Protein AF-A0A508ZY51-F1 (afdb_monomer_lite)

Structure (mmCIF, N/CA/C/O backbone):
data_AF-A0A508ZY51-F1
#
_entry.id   AF-A0A508ZY51-F1
#
loop_
_atom_site.group_PDB
_atom_site.id
_atom_site.type_symbol
_atom_site.label_atom_id
_atom_site.label_alt_id
_atom_site.label_comp_id
_atom_site.label_asym_id
_atom_site.label_entity_id
_atom_site.label_seq_id
_atom_site.pdbx_PDB_ins_code
_atom_site.Cartn_x
_atom_site.Cartn_y
_atom_site.Cartn_z
_atom_site.occupancy
_atom_site.B_iso_or_equiv
_atom_site.auth_seq_id
_atom_site.auth_comp_id
_atom_site.auth_asym_id
_atom_site.auth_atom_id
_atom_site.pdbx_PDB_model_num
ATOM 1 N N . MET A 1 1 ? 0.644 4.562 29.876 1.00 46.94 1 MET A N 1
ATOM 2 C CA . MET A 1 1 ? -0.159 3.517 29.190 1.00 46.94 1 MET A CA 1
ATOM 3 C C . MET A 1 1 ? 0.078 3.494 27.674 1.00 46.94 1 MET A C 1
ATOM 5 O O . MET A 1 1 ? 0.014 2.411 27.116 1.00 46.94 1 MET A O 1
ATOM 9 N N . LEU A 1 2 ? 0.377 4.632 27.019 1.00 50.31 2 LEU A N 1
ATOM 10 C CA . LEU A 1 2 ? 0.625 4.729 25.563 1.00 50.31 2 LEU A CA 1
ATOM 11 C C . LEU A 1 2 ? 2.068 5.135 25.183 1.00 50.31 2 LEU A C 1
ATOM 13 O O . LEU A 1 2 ? 2.359 5.322 24.007 1.00 50.31 2 LEU A O 1
ATOM 17 N N . GLU A 1 3 ? 2.969 5.272 26.156 1.00 45.75 3 GLU A N 1
ATOM 18 C CA . GLU A 1 3 ? 4.380 5.587 25.912 1.00 45.75 3 GLU A CA 1
ATOM 19 C C . GLU A 1 3 ? 5.219 4.305 25.940 1.00 45.75 3 GLU A C 1
ATOM 21 O O . GLU A 1 3 ? 5.291 3.638 26.971 1.00 45.75 3 GLU A O 1
ATOM 26 N N . GLY A 1 4 ? 5.809 3.981 24.784 1.00 47.94 4 GLY A N 1
ATOM 27 C CA . GLY A 1 4 ? 7.097 3.306 24.552 1.00 47.94 4 GLY A CA 1
ATOM 28 C C . GLY A 1 4 ? 7.366 1.900 25.103 1.00 47.94 4 GLY A C 1
ATOM 29 O O . GLY A 1 4 ? 7.950 1.093 24.393 1.00 47.94 4 GLY A O 1
ATOM 30 N N . SER A 1 5 ? 6.980 1.591 26.340 1.00 50.34 5 SER A N 1
ATOM 31 C CA . SER A 1 5 ? 7.389 0.368 27.053 1.00 50.34 5 SER A CA 1
ATOM 32 C C . SER A 1 5 ? 6.245 -0.385 27.743 1.00 50.34 5 SER A C 1
ATOM 34 O O . SER A 1 5 ? 6.477 -1.396 28.402 1.00 50.34 5 SER A O 1
ATOM 36 N N . GLY A 1 6 ? 5.0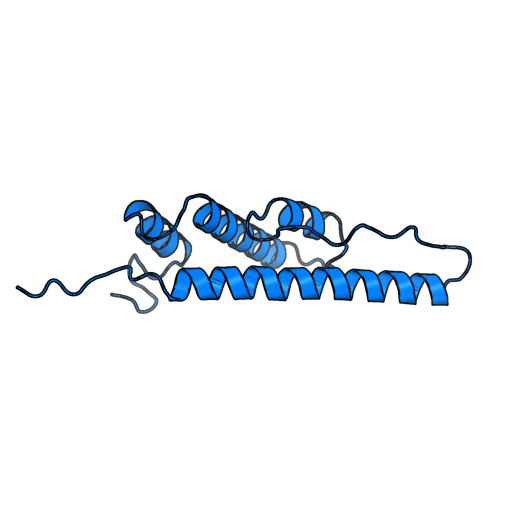00 0.082 27.604 1.00 54.72 6 GLY A N 1
ATOM 37 C CA . GLY A 1 6 ? 3.816 -0.658 28.054 1.00 54.72 6 GLY A CA 1
ATOM 38 C C . GLY A 1 6 ? 3.394 -1.759 27.066 1.00 54.72 6 GLY A C 1
ATOM 39 O O . GLY A 1 6 ? 3.793 -1.715 25.904 1.00 54.72 6 GLY A O 1
ATOM 40 N N . PRO A 1 7 ? 2.508 -2.695 27.461 1.00 51.34 7 PRO A N 1
ATOM 41 C CA . PRO A 1 7 ? 2.028 -3.786 26.596 1.00 51.34 7 PRO A CA 1
ATOM 42 C C . PRO A 1 7 ? 1.311 -3.309 25.317 1.00 51.34 7 PRO A C 1
ATOM 44 O O . PRO A 1 7 ? 1.074 -4.104 24.420 1.00 51.34 7 PRO A O 1
ATOM 47 N N . LEU A 1 8 ? 0.987 -2.013 25.217 1.00 51.84 8 LEU A N 1
ATOM 48 C CA . LEU A 1 8 ? 0.377 -1.351 24.057 1.00 51.84 8 LEU A CA 1
ATOM 49 C C . LEU A 1 8 ? 1.363 -0.465 23.265 1.00 51.84 8 LEU A C 1
ATOM 51 O O . LEU A 1 8 ? 0.929 0.361 22.464 1.00 51.84 8 LEU A O 1
ATOM 55 N N . GLY A 1 9 ? 2.672 -0.564 23.518 1.00 60.25 9 GLY A N 1
ATOM 56 C CA . GLY A 1 9 ? 3.688 0.202 22.785 1.00 60.25 9 GLY A CA 1
ATOM 57 C C . GLY A 1 9 ? 3.862 -0.273 21.340 1.00 60.25 9 GLY A C 1
ATOM 58 O O . GLY A 1 9 ? 4.074 0.540 20.440 1.00 60.25 9 GLY A O 1
ATOM 59 N N . ASP A 1 10 ? 3.696 -1.576 21.112 1.00 80.94 10 ASP A N 1
ATOM 60 C CA . ASP A 1 10 ? 3.800 -2.195 19.793 1.00 80.94 10 ASP A CA 1
ATOM 61 C C . ASP A 1 10 ? 2.600 -1.817 18.904 1.00 80.94 10 ASP A C 1
ATOM 63 O O . ASP A 1 10 ? 1.431 -1.881 19.305 1.00 80.94 10 ASP A O 1
ATOM 67 N N . LEU A 1 11 ? 2.896 -1.394 17.673 1.00 85.38 11 LEU A N 1
ATOM 68 C CA . LEU A 1 11 ? 1.894 -1.085 16.660 1.00 85.38 11 LEU A CA 1
ATOM 69 C C . LEU A 1 11 ? 1.029 -2.310 16.325 1.00 85.38 11 LEU A C 1
ATOM 71 O O . LEU A 1 11 ? -0.186 -2.145 16.225 1.00 85.38 11 LEU A O 1
ATOM 75 N N . SER A 1 12 ? 1.600 -3.520 16.254 1.00 87.06 12 SER A N 1
ATOM 76 C CA . SER A 1 12 ? 0.828 -4.740 15.953 1.00 87.06 12 SER A CA 1
ATOM 77 C C . SER A 1 12 ? -0.191 -5.030 17.057 1.00 87.06 12 SER A C 1
ATOM 79 O O . SER A 1 12 ? -1.353 -5.340 16.788 1.00 87.06 12 SER A O 1
ATOM 81 N N . VAL A 1 13 ? 0.197 -4.845 18.324 1.00 90.19 13 VAL A N 1
ATOM 82 C CA . VAL A 1 13 ? -0.718 -5.026 19.462 1.00 90.19 13 VAL A CA 1
ATOM 83 C C . VAL A 1 13 ? -1.855 -4.001 19.423 1.00 90.19 13 VAL A C 1
ATOM 85 O O . VAL A 1 13 ? -3.017 -4.358 19.627 1.00 90.19 13 VAL A O 1
ATOM 88 N N . ARG A 1 14 ? -1.554 -2.731 19.119 1.00 89.81 14 ARG A N 1
ATOM 89 C CA . ARG A 1 14 ? -2.585 -1.689 18.984 1.00 89.81 14 ARG A CA 1
ATOM 90 C C . ARG A 1 14 ? -3.539 -1.966 17.827 1.00 89.81 14 ARG A C 1
ATOM 92 O O . ARG A 1 14 ? -4.739 -1.785 18.014 1.00 89.81 14 ARG A O 1
ATOM 99 N N . LEU A 1 15 ? -3.034 -2.432 16.683 1.00 91.88 15 LEU A N 1
ATOM 100 C CA . LEU A 1 15 ? -3.848 -2.818 15.526 1.00 91.88 15 LEU A CA 1
ATOM 101 C C . LEU A 1 15 ? -4.808 -3.959 15.872 1.00 91.88 15 LEU A C 1
ATOM 103 O O . LEU A 1 15 ? -6.013 -3.830 15.658 1.00 91.88 15 LEU A O 1
ATOM 107 N N . LYS A 1 16 ? -4.300 -5.029 16.496 1.00 93.25 16 LYS A N 1
ATOM 108 C CA . LYS A 1 16 ? -5.116 -6.160 16.967 1.00 93.25 16 LYS A CA 1
ATOM 109 C C . LYS A 1 16 ? -6.202 -5.716 17.945 1.00 93.25 16 LYS A C 1
ATOM 111 O O . LYS A 1 16 ? -7.337 -6.176 17.848 1.00 93.25 16 LYS A O 1
ATOM 116 N N . LEU A 1 17 ? -5.883 -4.793 18.856 1.00 92.62 17 LEU A N 1
ATOM 117 C CA . LEU A 1 17 ? -6.851 -4.254 19.811 1.00 92.62 17 LEU A CA 1
ATOM 118 C C . LEU A 1 17 ? -7.970 -3.462 19.119 1.00 92.62 17 LEU A C 1
ATOM 120 O O . LEU A 1 17 ? -9.142 -3.741 19.358 1.00 92.62 17 LEU A O 1
ATOM 124 N N . ILE A 1 18 ? -7.639 -2.486 18.265 1.00 92.31 18 ILE A N 1
ATOM 125 C CA . ILE A 1 18 ? -8.665 -1.661 17.601 1.00 92.31 18 ILE A CA 1
ATOM 126 C C . ILE A 1 18 ? -9.499 -2.474 16.603 1.00 92.31 18 ILE A C 1
ATOM 128 O O . ILE A 1 18 ? -10.683 -2.186 16.426 1.00 92.31 18 ILE A O 1
ATOM 132 N N . TYR A 1 19 ? -8.923 -3.521 16.008 1.00 94.69 19 TYR A N 1
ATOM 133 C CA . TYR A 1 19 ? -9.665 -4.496 15.214 1.00 94.69 19 TYR A CA 1
ATOM 134 C C . TYR A 1 19 ? -10.619 -5.326 16.084 1.00 94.69 19 TYR A C 1
ATOM 136 O O . TYR A 1 19 ? -11.811 -5.387 15.793 1.00 94.69 19 TYR A O 1
ATOM 144 N N . GLY A 1 20 ? -10.141 -5.890 17.199 1.00 94.12 20 GLY A N 1
ATOM 145 C CA . GLY A 1 20 ? -10.966 -6.679 18.124 1.00 94.12 20 GLY A CA 1
ATOM 146 C C . GLY A 1 20 ? -12.107 -5.887 18.776 1.00 94.12 20 GLY A C 1
ATOM 147 O O . GLY A 1 20 ? -13.149 -6.454 19.093 1.00 94.12 20 GLY A O 1
ATOM 148 N N . LEU A 1 21 ? -11.942 -4.570 18.929 1.00 93.00 21 LEU A N 1
ATOM 149 C CA . LEU A 1 21 ? -12.989 -3.645 19.382 1.00 93.00 21 LEU A CA 1
ATOM 150 C C . LEU A 1 21 ? -13.973 -3.232 18.269 1.00 93.00 21 LEU A C 1
ATOM 152 O O . LEU A 1 21 ? -14.906 -2.477 18.534 1.00 93.00 21 LEU A O 1
ATOM 156 N N . GLY A 1 22 ? -13.770 -3.687 17.029 1.00 93.06 22 GLY A N 1
ATOM 157 C CA . GLY A 1 22 ? -14.619 -3.363 15.880 1.00 93.06 22 GLY A CA 1
ATOM 158 C C . GLY A 1 22 ? -14.452 -1.936 15.348 1.00 93.06 22 GLY A C 1
ATOM 159 O O . GLY A 1 22 ? -15.321 -1.445 14.631 1.00 93.06 22 GLY A O 1
ATOM 160 N N . VAL A 1 23 ? -13.362 -1.247 15.700 1.00 94.94 23 VAL A N 1
ATOM 161 C CA . VAL A 1 23 ? -13.105 0.140 15.276 1.00 94.94 23 VAL A CA 1
ATOM 162 C C . VAL A 1 23 ? -12.681 0.181 13.811 1.00 94.94 23 VAL A C 1
ATOM 164 O O . VAL A 1 23 ? -13.125 1.053 13.069 1.00 94.94 23 VAL A O 1
ATOM 167 N N . ILE A 1 24 ? -11.835 -0.757 13.384 1.00 95.75 24 ILE A N 1
ATOM 168 C CA . ILE A 1 24 ? -11.408 -0.908 11.988 1.00 95.75 24 ILE A CA 1
ATOM 169 C C . ILE A 1 24 ? -12.009 -2.172 11.375 1.00 95.75 24 ILE A C 1
ATOM 171 O O . ILE A 1 24 ? -12.319 -3.139 12.067 1.00 95.75 24 ILE A O 1
ATOM 175 N N . SER A 1 25 ? -12.196 -2.142 10.061 1.00 96.56 25 SER A N 1
ATOM 176 C CA . SER A 1 25 ? -12.666 -3.281 9.278 1.00 96.56 25 SER A CA 1
ATOM 177 C C . SER A 1 25 ? -11.564 -4.323 9.090 1.00 96.56 25 SER A C 1
ATOM 179 O O . SER A 1 25 ? -10.382 -4.039 9.278 1.00 96.56 25 SER A O 1
ATOM 181 N N . ARG A 1 26 ? -11.959 -5.520 8.648 1.00 96.88 26 ARG A N 1
ATOM 182 C CA . ARG A 1 26 ? -11.021 -6.585 8.282 1.00 96.88 26 ARG A CA 1
ATOM 183 C C . ARG A 1 26 ? -10.036 -6.149 7.191 1.00 96.88 26 ARG A C 1
ATOM 185 O O . ARG A 1 26 ? -8.847 -6.343 7.375 1.00 96.88 26 ARG A O 1
ATOM 192 N N . ALA A 1 27 ? -10.518 -5.506 6.126 1.00 97.38 27 ALA A N 1
ATOM 193 C CA . ALA A 1 27 ? -9.672 -5.034 5.028 1.00 97.38 27 ALA A CA 1
ATOM 194 C C . ALA A 1 27 ? -8.613 -4.021 5.502 1.00 97.38 27 ALA A C 1
ATOM 196 O O . ALA A 1 27 ? -7.446 -4.131 5.159 1.00 97.38 27 ALA A O 1
ATOM 197 N N . GLU A 1 28 ? -8.995 -3.066 6.357 1.00 97.31 28 GLU A N 1
ATOM 198 C CA . GLU A 1 28 ? -8.042 -2.094 6.921 1.00 97.31 28 GLU A CA 1
ATOM 199 C C . GLU A 1 28 ? -7.021 -2.750 7.862 1.00 97.31 28 GLU A C 1
ATOM 201 O O . GLU A 1 28 ? -5.887 -2.287 7.951 1.00 97.31 28 GLU A O 1
ATOM 206 N N . TYR A 1 29 ? -7.423 -3.802 8.580 1.00 96.94 29 TYR A N 1
ATOM 207 C CA . TYR A 1 29 ? -6.522 -4.575 9.430 1.00 96.94 29 TYR A CA 1
ATOM 208 C C . TYR A 1 29 ? -5.526 -5.399 8.600 1.00 96.94 29 TYR A C 1
ATOM 210 O O . TYR A 1 29 ? -4.330 -5.348 8.873 1.00 96.94 29 TYR A O 1
ATOM 218 N N . GLU A 1 30 ? -6.005 -6.107 7.574 1.00 97.56 30 GLU A N 1
ATOM 219 C CA . GLU A 1 30 ? -5.171 -6.900 6.662 1.00 97.56 30 GLU A CA 1
ATOM 220 C C . GLU A 1 30 ? -4.181 -6.010 5.896 1.00 97.56 30 GLU A C 1
ATOM 222 O O . GLU A 1 30 ? -2.995 -6.331 5.857 1.00 97.56 30 GLU A O 1
ATOM 227 N N . ASP A 1 31 ? -4.619 -4.846 5.401 1.00 98.06 31 ASP A N 1
ATOM 228 C CA . ASP A 1 31 ? -3.732 -3.871 4.752 1.00 98.06 31 ASP A CA 1
ATOM 229 C C . ASP A 1 31 ? -2.617 -3.393 5.694 1.00 98.06 31 ASP A C 1
ATOM 231 O O . ASP A 1 31 ? -1.456 -3.289 5.299 1.00 98.06 31 ASP A O 1
ATOM 235 N N . ALA A 1 32 ? -2.947 -3.104 6.957 1.00 96.44 32 ALA A N 1
ATOM 236 C CA . ALA A 1 32 ? -1.966 -2.646 7.935 1.00 96.44 32 ALA A CA 1
ATOM 237 C C . ALA A 1 32 ? -0.942 -3.736 8.292 1.00 96.44 32 ALA A C 1
ATOM 239 O O . ALA A 1 32 ? 0.249 -3.437 8.383 1.00 96.44 32 ALA A O 1
ATOM 240 N N . GLU A 1 33 ? -1.380 -4.985 8.472 1.00 96.19 33 GLU A N 1
ATOM 241 C CA . GLU A 1 33 ? -0.476 -6.111 8.740 1.00 96.19 33 GLU A CA 1
ATOM 242 C C . GLU A 1 33 ? 0.430 -6.394 7.534 1.00 96.19 33 GLU A C 1
ATOM 244 O O . GLU A 1 33 ? 1.631 -6.578 7.726 1.00 96.19 33 GLU A O 1
ATOM 249 N N . LEU A 1 34 ? -0.094 -6.340 6.303 1.00 97.06 34 LEU A N 1
ATOM 250 C CA . LEU A 1 34 ? 0.712 -6.521 5.093 1.00 97.06 34 LEU A CA 1
ATOM 251 C C . LEU A 1 34 ? 1.784 -5.430 4.956 1.00 97.06 34 LEU A C 1
ATOM 253 O O . LEU A 1 34 ? 2.947 -5.734 4.707 1.00 97.06 34 LEU A O 1
ATOM 257 N N . LEU A 1 35 ? 1.430 -4.161 5.191 1.00 96.56 35 LEU A N 1
ATOM 258 C CA . LEU A 1 35 ? 2.390 -3.049 5.175 1.00 96.56 35 LEU A CA 1
ATOM 259 C C . LEU A 1 35 ? 3.453 -3.177 6.273 1.00 96.56 35 LEU A C 1
ATOM 261 O O . LEU A 1 35 ? 4.610 -2.810 6.059 1.00 96.56 35 LEU A O 1
ATOM 265 N N . MET A 1 36 ? 3.078 -3.680 7.452 1.00 94.62 36 MET A N 1
ATOM 266 C CA . MET A 1 36 ? 4.028 -3.944 8.532 1.00 94.62 36 MET A CA 1
ATOM 267 C C . MET A 1 36 ? 4.979 -5.087 8.186 1.00 94.62 36 MET A C 1
ATOM 269 O O . MET A 1 36 ? 6.179 -4.934 8.402 1.00 94.62 36 MET A O 1
ATOM 273 N N . ALA A 1 37 ? 4.466 -6.186 7.628 1.00 94.12 37 ALA A N 1
ATOM 274 C CA . ALA A 1 37 ? 5.271 -7.318 7.183 1.00 94.12 37 ALA A CA 1
ATOM 275 C C . ALA A 1 37 ? 6.245 -6.906 6.071 1.00 94.12 37 ALA A C 1
ATOM 277 O O . ALA A 1 37 ? 7.440 -7.157 6.187 1.00 94.12 37 ALA A O 1
ATOM 278 N N . LEU A 1 38 ? 5.761 -6.177 5.058 1.00 94.19 38 LEU A N 1
ATOM 279 C CA . LEU A 1 38 ? 6.594 -5.656 3.974 1.00 94.19 38 LEU A CA 1
ATOM 280 C C . LEU A 1 38 ? 7.698 -4.733 4.505 1.00 94.19 38 LEU A C 1
ATOM 282 O O . LEU A 1 38 ? 8.857 -4.870 4.132 1.00 94.19 38 LEU A O 1
ATOM 286 N N . ARG A 1 39 ? 7.365 -3.805 5.413 1.00 92.38 39 ARG A N 1
ATOM 287 C CA . ARG A 1 39 ? 8.367 -2.935 6.046 1.00 92.38 39 ARG A CA 1
ATOM 288 C C . ARG A 1 39 ? 9.417 -3.743 6.808 1.00 92.38 39 ARG A C 1
ATOM 290 O O . ARG A 1 39 ? 10.583 -3.361 6.791 1.00 92.38 39 ARG A O 1
ATOM 297 N N . GLU A 1 40 ? 9.004 -4.777 7.532 1.00 91.88 40 GLU A N 1
ATOM 298 C CA . GLU A 1 40 ? 9.922 -5.601 8.312 1.00 91.88 40 GLU A CA 1
ATOM 299 C C . GLU A 1 40 ? 10.882 -6.368 7.403 1.00 91.88 40 GLU 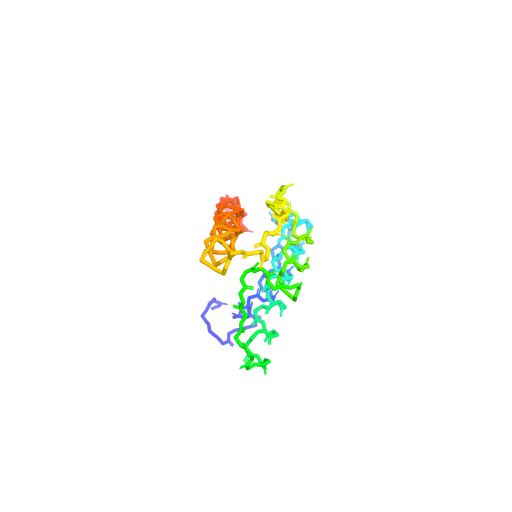A C 1
ATOM 301 O O . GLU A 1 40 ? 12.088 -6.299 7.627 1.00 91.88 40 GLU A O 1
ATOM 306 N N . GLU A 1 41 ? 10.372 -6.996 6.344 1.00 91.19 41 GLU A N 1
ATOM 307 C CA . GLU A 1 41 ? 11.184 -7.711 5.354 1.00 91.19 41 GLU A CA 1
ATOM 308 C C . GLU A 1 41 ? 12.210 -6.774 4.697 1.00 91.19 41 GLU A C 1
ATOM 310 O O . GLU A 1 41 ? 13.411 -7.040 4.723 1.00 91.19 41 GLU A O 1
ATOM 315 N N . 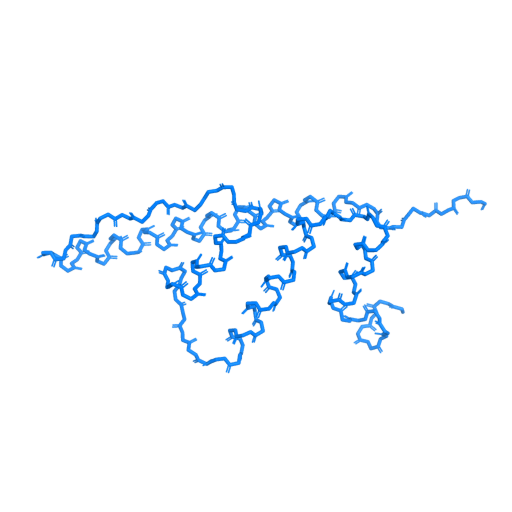LEU A 1 42 ? 11.767 -5.601 4.223 1.00 90.50 42 LEU A N 1
ATOM 316 C CA . LEU A 1 42 ? 12.645 -4.614 3.581 1.00 90.50 42 LEU A CA 1
ATOM 317 C C . LEU A 1 42 ? 13.739 -4.071 4.512 1.00 90.50 42 LEU A C 1
ATOM 319 O O . LEU A 1 42 ? 14.819 -3.713 4.047 1.00 90.50 42 LEU A O 1
ATOM 323 N N . ASN A 1 43 ? 13.495 -4.013 5.825 1.00 88.81 43 ASN A N 1
ATOM 324 C CA . ASN A 1 43 ? 14.523 -3.604 6.787 1.00 88.81 43 ASN A CA 1
ATOM 325 C C . ASN A 1 43 ? 15.594 -4.687 7.015 1.00 88.81 43 ASN A C 1
ATOM 327 O O . ASN A 1 43 ? 16.676 -4.354 7.501 1.00 88.81 43 ASN A O 1
ATOM 331 N N . HIS A 1 44 ? 15.302 -5.955 6.706 1.00 88.00 44 HIS A N 1
ATOM 332 C CA . HIS A 1 44 ? 16.192 -7.096 6.955 1.00 88.00 44 HIS A CA 1
ATOM 333 C C . HIS A 1 44 ? 16.904 -7.613 5.702 1.00 88.00 44 HIS A C 1
ATOM 335 O O . HIS A 1 44 ? 17.980 -8.197 5.824 1.00 88.00 44 HIS A O 1
ATOM 341 N N . ASP A 1 45 ? 16.337 -7.390 4.520 1.00 85.75 45 ASP A N 1
ATOM 342 C CA . ASP A 1 45 ? 16.817 -7.984 3.270 1.00 85.75 45 ASP A CA 1
ATOM 343 C C . ASP A 1 45 ? 18.024 -7.247 2.643 1.00 85.75 45 ASP A C 1
ATOM 345 O O . ASP A 1 45 ? 18.780 -7.809 1.857 1.00 85.75 45 ASP A O 1
ATOM 349 N N . GLY A 1 46 ? 18.291 -5.994 3.029 1.00 84.38 46 GLY A N 1
ATOM 350 C CA . GLY A 1 46 ? 19.505 -5.254 2.638 1.00 84.38 46 GLY A CA 1
ATOM 351 C C . GLY A 1 46 ? 19.624 -4.892 1.147 1.00 84.38 46 GLY A C 1
ATOM 352 O O . GLY A 1 46 ? 20.539 -4.152 0.782 1.00 84.38 46 GLY A O 1
ATOM 353 N N . ASN A 1 47 ? 18.708 -5.372 0.304 1.00 91.56 47 ASN A N 1
ATOM 354 C CA . ASN A 1 47 ? 18.604 -5.039 -1.112 1.00 91.56 47 ASN A CA 1
ATOM 355 C C . ASN A 1 47 ? 17.943 -3.666 -1.318 1.00 91.56 47 ASN A C 1
ATOM 357 O O . ASN A 1 47 ? 17.088 -3.235 -0.540 1.00 91.56 47 ASN A O 1
ATOM 361 N N . GLU A 1 48 ? 18.324 -2.975 -2.393 1.00 90.69 48 GLU A N 1
ATOM 362 C CA . GLU A 1 48 ? 17.633 -1.764 -2.839 1.00 90.69 48 GLU A CA 1
ATOM 363 C C . GLU A 1 48 ? 16.540 -2.133 -3.842 1.00 90.69 48 GLU A C 1
ATOM 365 O O . GLU A 1 48 ? 16.826 -2.718 -4.883 1.00 90.69 48 GLU A O 1
ATOM 370 N N . TYR A 1 49 ? 15.304 -1.739 -3.537 1.00 92.69 49 TYR A N 1
ATOM 371 C CA . TYR A 1 49 ? 14.134 -2.016 -4.365 1.00 92.69 49 TYR A CA 1
ATOM 372 C C . TYR A 1 49 ? 13.558 -0.753 -5.010 1.00 92.69 49 TYR A C 1
ATOM 374 O O . TYR A 1 49 ? 13.493 0.324 -4.405 1.00 92.69 49 TYR A O 1
ATOM 382 N N . SER A 1 50 ? 13.059 -0.904 -6.231 1.00 93.38 50 SER A N 1
ATOM 383 C CA . SER A 1 50 ? 12.183 0.040 -6.915 1.00 93.38 50 SER A CA 1
ATOM 384 C C . SER A 1 50 ? 10.712 -0.305 -6.674 1.00 93.38 50 SER A C 1
ATOM 386 O O . SER A 1 50 ? 10.331 -1.454 -6.487 1.00 93.38 50 SER A O 1
ATOM 388 N N . PHE A 1 51 ? 9.833 0.694 -6.794 1.00 93.19 51 PHE A N 1
ATOM 389 C CA . PHE A 1 51 ? 8.374 0.498 -6.759 1.00 93.19 51 PHE A CA 1
ATOM 390 C C . PHE A 1 51 ? 7.846 -0.411 -7.879 1.00 93.19 51 PHE A C 1
ATOM 392 O O . PHE A 1 51 ? 6.670 -0.758 -7.866 1.00 93.19 51 PHE A O 1
ATOM 399 N N . THR A 1 52 ? 8.672 -0.713 -8.879 1.00 94.69 52 THR A N 1
ATOM 400 C CA . THR A 1 52 ? 8.313 -1.524 -10.046 1.00 94.69 52 THR A CA 1
ATOM 401 C C . THR A 1 52 ? 8.842 -2.947 -9.983 1.00 94.69 52 THR A C 1
ATOM 403 O O . THR A 1 52 ? 8.597 -3.693 -10.924 1.00 94.69 52 THR A O 1
ATOM 406 N N . ASP A 1 53 ? 9.590 -3.292 -8.936 1.00 94.44 53 ASP A N 1
ATOM 407 C CA . ASP A 1 53 ? 10.123 -4.639 -8.766 1.00 94.44 53 ASP A CA 1
ATOM 408 C C . ASP A 1 53 ? 8.991 -5.575 -8.340 1.00 94.44 53 ASP A C 1
ATOM 410 O O . ASP A 1 53 ? 8.070 -5.159 -7.628 1.00 94.44 53 ASP A O 1
ATOM 414 N N . ASP A 1 54 ? 9.030 -6.825 -8.792 1.00 91.81 54 ASP A N 1
ATOM 415 C CA . ASP A 1 54 ? 7.939 -7.781 -8.583 1.00 91.81 54 ASP A CA 1
ATOM 416 C C . ASP A 1 54 ? 7.729 -8.072 -7.088 1.00 91.81 54 ASP A C 1
ATOM 418 O O . ASP A 1 54 ? 6.590 -8.202 -6.630 1.00 91.81 54 ASP A O 1
ATOM 422 N N . GLU A 1 55 ? 8.816 -8.063 -6.310 1.00 92.88 55 GLU A N 1
ATOM 423 C CA . GLU A 1 55 ? 8.832 -8.190 -4.851 1.00 92.88 55 GLU A CA 1
ATOM 424 C C . GLU A 1 55 ? 8.066 -7.058 -4.149 1.00 92.88 55 GLU A C 1
ATOM 426 O O . GLU A 1 55 ? 7.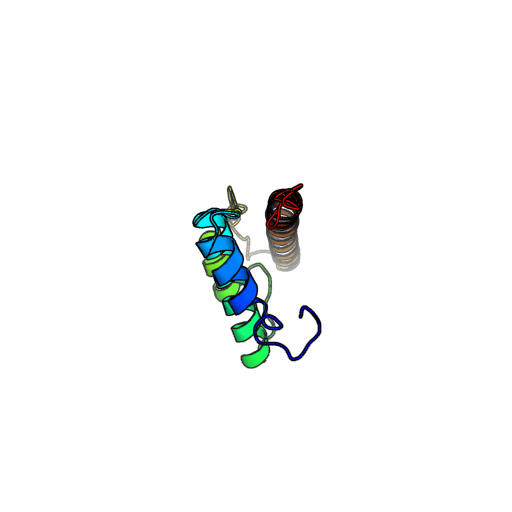580 -7.235 -3.033 1.00 92.88 55 GLU A O 1
ATOM 431 N N . ILE A 1 56 ? 7.927 -5.900 -4.803 1.00 95.00 56 ILE A N 1
ATOM 432 C CA . ILE A 1 56 ? 7.199 -4.736 -4.290 1.00 95.00 56 ILE A CA 1
ATOM 433 C C . ILE A 1 56 ? 5.789 -4.651 -4.887 1.00 95.00 56 ILE A C 1
ATOM 435 O O . ILE A 1 56 ? 4.817 -4.420 -4.163 1.00 95.00 56 ILE A O 1
ATOM 439 N N . ILE A 1 57 ? 5.652 -4.851 -6.201 1.00 94.88 57 ILE A N 1
ATOM 440 C CA . ILE A 1 57 ? 4.365 -4.765 -6.901 1.00 94.88 57 ILE A CA 1
ATOM 441 C C . ILE A 1 57 ? 3.406 -5.867 -6.460 1.00 94.88 57 ILE A C 1
ATOM 443 O O . ILE A 1 57 ? 2.218 -5.579 -6.293 1.00 94.88 57 ILE A O 1
ATOM 447 N N . GLY A 1 58 ? 3.895 -7.093 -6.251 1.00 94.56 58 GLY A N 1
ATOM 448 C CA . GLY A 1 58 ? 3.075 -8.215 -5.792 1.00 94.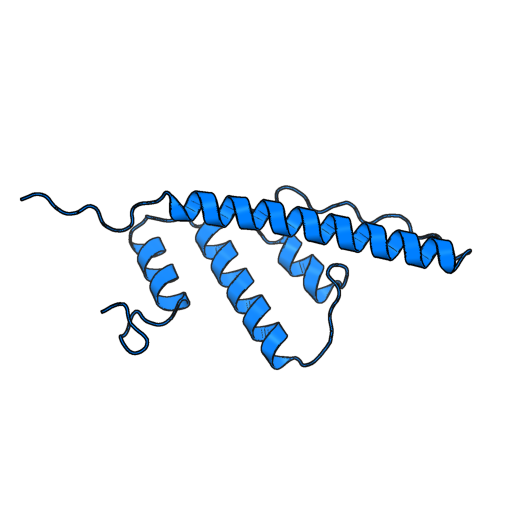56 58 GLY A CA 1
ATOM 449 C C . GLY A 1 58 ? 2.296 -7.865 -4.518 1.00 94.56 58 GLY A C 1
ATOM 450 O O . GLY A 1 58 ? 1.066 -7.800 -4.572 1.00 94.56 58 GLY A O 1
ATOM 451 N N . PRO A 1 59 ? 2.982 -7.522 -3.410 1.00 95.62 59 PRO A N 1
ATOM 452 C CA . PRO A 1 59 ? 2.333 -7.091 -2.173 1.00 95.62 59 PRO A CA 1
ATOM 453 C C . PRO A 1 59 ? 1.425 -5.864 -2.335 1.00 95.62 59 PRO A C 1
ATOM 455 O O . PRO A 1 59 ? 0.368 -5.795 -1.713 1.00 95.62 59 PRO A O 1
ATOM 458 N N . PHE A 1 60 ? 1.775 -4.888 -3.180 1.00 96.69 60 PHE A N 1
ATOM 459 C CA . PHE A 1 60 ? 0.884 -3.745 -3.422 1.00 96.69 60 PHE A CA 1
ATOM 460 C C . PHE A 1 60 ? -0.427 -4.135 -4.105 1.00 96.69 60 PHE A C 1
ATOM 462 O O . PHE A 1 60 ? -1.451 -3.506 -3.841 1.00 96.69 60 PHE A O 1
ATOM 469 N N . GLY A 1 61 ? -0.409 -5.157 -4.961 1.00 95.75 61 GLY A N 1
ATOM 470 C CA . GLY A 1 61 ? -1.605 -5.685 -5.614 1.00 95.75 61 GLY A CA 1
ATOM 471 C C . GLY A 1 61 ? -2.556 -6.414 -4.661 1.00 95.75 61 GLY A C 1
ATOM 472 O O . GLY A 1 61 ? -3.732 -6.562 -4.982 1.00 95.75 61 GLY A O 1
ATOM 473 N N . GLU A 1 62 ? -2.070 -6.840 -3.493 1.00 96.94 62 GLU A N 1
ATOM 474 C CA . GLU A 1 62 ? -2.869 -7.511 -2.460 1.00 96.94 62 GLU A CA 1
ATOM 475 C C . GLU A 1 62 ? -3.553 -6.531 -1.491 1.00 96.94 62 GLU A C 1
ATOM 477 O O . GLU A 1 62 ? -4.451 -6.924 -0.746 1.00 96.94 62 GLU A O 1
ATOM 482 N N . LEU A 1 63 ? -3.166 -5.250 -1.504 1.00 98.12 63 LEU A N 1
ATOM 483 C CA . LEU A 1 63 ? -3.757 -4.226 -0.644 1.00 98.12 63 LEU A CA 1
ATOM 484 C C . LEU A 1 63 ? -5.171 -3.858 -1.098 1.00 98.12 63 LEU A C 1
ATOM 486 O O . LEU A 1 63 ? -5.388 -3.368 -2.205 1.00 98.12 63 LEU A O 1
ATOM 490 N N . HIS A 1 64 ? -6.132 -3.955 -0.187 1.00 98.00 64 HIS A N 1
ATOM 491 C CA . HIS A 1 64 ? -7.527 -3.607 -0.438 1.00 98.00 64 HIS A CA 1
ATOM 492 C C . HIS A 1 64 ? -7.726 -2.107 -0.678 1.00 98.00 64 HIS A C 1
ATOM 494 O O . HIS A 1 64 ? -8.646 -1.702 -1.391 1.00 98.00 64 HIS A O 1
ATOM 500 N N . CYS A 1 65 ? -6.901 -1.259 -0.058 1.00 97.12 65 CYS A N 1
ATOM 501 C CA . CYS A 1 65 ? -6.931 0.187 -0.270 1.00 97.12 65 CYS A CA 1
ATOM 502 C C . CYS A 1 65 ?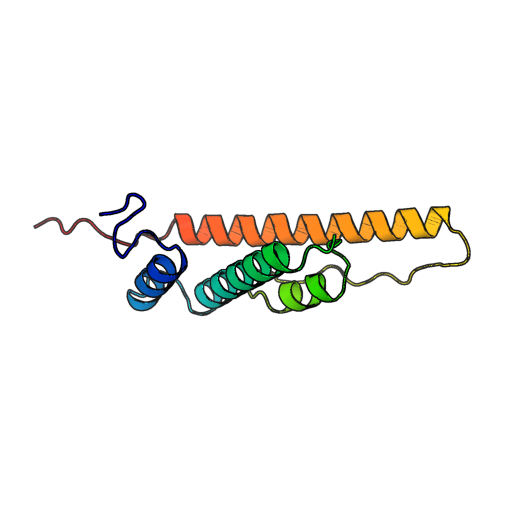 -6.428 0.615 -1.655 1.00 97.12 65 CYS A C 1
ATOM 504 O O . CYS A 1 65 ? -6.708 1.742 -2.067 1.00 97.12 65 CYS A O 1
ATOM 506 N N . VAL A 1 66 ? -5.732 -0.259 -2.385 1.00 97.38 66 VAL A N 1
ATOM 507 C CA . VAL A 1 66 ? -5.276 0.007 -3.749 1.00 97.38 66 VAL A CA 1
ATOM 508 C C . VAL A 1 66 ? -6.365 -0.440 -4.720 1.00 97.38 66 VAL A C 1
ATOM 510 O O . VAL A 1 66 ? -6.463 -1.603 -5.090 1.00 97.38 66 VAL A O 1
ATOM 513 N N . ALA A 1 67 ? -7.200 0.504 -5.161 1.00 90.81 67 ALA A N 1
ATOM 514 C CA . ALA A 1 67 ? -8.316 0.194 -6.060 1.00 90.81 67 ALA A CA 1
ATOM 515 C C . ALA A 1 67 ? -7.858 -0.392 -7.409 1.00 90.81 67 ALA A C 1
ATOM 517 O O . ALA A 1 67 ? -8.506 -1.284 -7.955 1.00 90.81 67 ALA A O 1
ATOM 518 N N . ALA A 1 68 ? -6.761 0.136 -7.960 1.00 93.44 68 ALA A N 1
ATOM 519 C CA . ALA A 1 68 ? -6.119 -0.383 -9.161 1.00 93.44 68 ALA A CA 1
ATOM 520 C C . ALA A 1 68 ? -4.665 0.096 -9.240 1.00 93.44 68 ALA A C 1
ATOM 522 O O . ALA A 1 68 ? -4.393 1.299 -9.160 1.00 93.44 68 ALA A O 1
ATOM 523 N N . LEU A 1 69 ? -3.737 -0.834 -9.458 1.00 95.44 69 LEU A N 1
ATOM 524 C CA . LEU A 1 69 ? -2.371 -0.486 -9.835 1.00 95.44 69 LEU A CA 1
ATOM 525 C C . LEU A 1 69 ? -2.320 0.003 -11.292 1.00 95.44 69 LEU A C 1
ATOM 527 O O . LEU A 1 69 ? -3.112 -0.450 -12.125 1.00 95.44 69 LEU A O 1
ATOM 531 N N . PRO A 1 70 ? -1.390 0.916 -11.631 1.00 95.50 70 PRO A N 1
ATOM 532 C CA . PRO A 1 70 ? -1.173 1.307 -13.015 1.00 95.50 70 PRO A CA 1
ATOM 533 C C . PRO A 1 70 ? -0.817 0.077 -13.865 1.00 95.50 70 PRO A C 1
ATOM 535 O O . PRO A 1 70 ? 0.028 -0.721 -13.445 1.00 95.50 70 PRO A O 1
ATOM 538 N N . PRO A 1 71 ? -1.407 -0.076 -15.063 1.00 94.31 71 PRO A N 1
ATOM 539 C CA . PRO A 1 71 ? -1.071 -1.189 -15.937 1.00 94.31 71 PRO A CA 1
ATOM 540 C C . PRO A 1 71 ? 0.402 -1.106 -16.338 1.00 94.31 71 PRO A C 1
ATOM 542 O O . PRO A 1 71 ? 0.904 -0.026 -16.667 1.00 94.31 71 PRO A O 1
ATOM 545 N N . THR A 1 72 ? 1.090 -2.245 -16.322 1.00 93.31 72 THR A N 1
ATOM 546 C CA . THR A 1 72 ? 2.475 -2.335 -16.788 1.00 93.31 72 THR A CA 1
ATOM 547 C C . THR A 1 72 ? 2.527 -1.978 -18.276 1.00 93.31 72 THR A C 1
ATOM 549 O O . THR A 1 72 ? 1.801 -2.584 -19.072 1.00 93.31 72 THR A O 1
ATOM 552 N N . PRO A 1 73 ? 3.325 -0.976 -18.683 1.00 92.62 73 PRO A N 1
ATOM 553 C CA . PRO A 1 73 ? 3.428 -0.601 -20.085 1.00 92.62 73 PRO A CA 1
ATOM 554 C C . PRO A 1 73 ? 4.164 -1.682 -20.882 1.00 92.62 73 PRO A C 1
ATOM 556 O O . PRO A 1 73 ? 4.963 -2.446 -20.342 1.00 92.62 73 PRO A O 1
ATOM 559 N N . GLN A 1 74 ? 3.939 -1.703 -22.194 1.00 93.81 74 GLN A N 1
ATOM 560 C CA . GLN A 1 74 ? 4.849 -2.392 -23.103 1.00 93.81 74 GLN A CA 1
ATOM 561 C C . GLN A 1 74 ? 6.127 -1.564 -23.201 1.00 93.81 74 GLN A C 1
ATOM 563 O O . GLN A 1 74 ? 6.090 -0.416 -23.650 1.00 93.81 74 GLN A O 1
ATOM 568 N N . PHE A 1 75 ? 7.229 -2.129 -22.724 1.00 93.50 75 PHE A N 1
ATOM 569 C CA . PHE A 1 75 ? 8.531 -1.488 -22.805 1.00 93.50 75 PHE A CA 1
ATOM 570 C C . PHE A 1 75 ? 9.110 -1.653 -24.208 1.00 93.50 75 PHE A C 1
ATOM 572 O O . PHE A 1 75 ? 9.044 -2.739 -24.783 1.00 93.50 75 PHE A O 1
ATOM 579 N N . ASP A 1 76 ? 9.665 -0.567 -24.735 1.00 91.88 76 ASP A N 1
ATOM 580 C CA . ASP A 1 76 ? 10.432 -0.572 -25.977 1.00 91.88 76 ASP A CA 1
ATOM 581 C C . ASP A 1 76 ? 11.917 -0.651 -25.615 1.00 91.88 76 ASP A C 1
ATOM 583 O O . ASP A 1 76 ? 12.444 0.250 -24.962 1.00 91.88 76 ASP A O 1
ATOM 587 N N . ASP A 1 77 ? 12.573 -1.751 -25.981 1.00 92.69 77 ASP A N 1
ATOM 588 C CA . ASP A 1 77 ? 13.990 -1.998 -25.709 1.00 92.69 77 ASP A CA 1
ATOM 589 C C . ASP A 1 77 ? 14.911 -1.577 -26.864 1.00 92.69 77 ASP A C 1
ATOM 591 O O . ASP A 1 77 ? 16.133 -1.688 -26.745 1.00 92.69 77 ASP A O 1
ATOM 595 N N . SER A 1 78 ? 14.350 -1.051 -27.960 1.00 93.94 78 SER A N 1
ATOM 596 C CA . SER A 1 78 ? 15.124 -0.602 -29.119 1.00 93.94 78 SER A CA 1
ATOM 597 C C . SER A 1 78 ? 15.891 0.701 -28.866 1.00 93.94 78 SER A C 1
ATOM 599 O O . SER A 1 78 ? 16.924 0.936 -29.497 1.00 93.94 78 SER A O 1
ATOM 601 N N . ASP A 1 79 ? 15.426 1.519 -27.917 1.00 95.88 79 ASP A N 1
ATOM 602 C CA . ASP A 1 79 ? 16.041 2.781 -27.506 1.00 95.88 79 ASP A CA 1
ATOM 603 C C . ASP A 1 79 ? 16.204 2.827 -25.977 1.00 95.88 79 ASP A C 1
ATOM 605 O O . ASP A 1 79 ? 15.237 2.815 -25.212 1.00 95.88 79 ASP A O 1
ATOM 609 N N . ALA A 1 80 ? 17.457 2.899 -25.523 1.00 96.38 80 ALA A N 1
ATOM 610 C CA . ALA A 1 80 ? 17.801 2.891 -24.106 1.00 96.38 80 ALA A CA 1
ATOM 611 C C . ALA A 1 80 ? 17.333 4.150 -23.352 1.00 96.38 80 ALA A C 1
ATOM 613 O O . ALA A 1 80 ? 16.979 4.052 -22.173 1.00 96.38 80 ALA A O 1
ATOM 614 N N . GLU A 1 81 ? 17.316 5.321 -23.999 1.00 96.56 81 GLU A N 1
ATOM 615 C CA . GLU A 1 81 ? 16.830 6.561 -23.383 1.00 96.56 81 GLU A CA 1
ATOM 616 C C . GLU A 1 81 ? 15.310 6.507 -23.228 1.00 96.56 81 GLU A C 1
ATOM 618 O O . GLU A 1 81 ? 14.780 6.797 -22.148 1.00 96.56 81 GLU A O 1
ATOM 623 N N . LEU A 1 82 ? 14.610 6.047 -24.269 1.00 95.56 82 LEU A N 1
ATOM 624 C CA . LEU A 1 82 ? 13.166 5.834 -24.218 1.00 95.56 82 LEU A CA 1
ATOM 625 C C . LEU A 1 82 ? 12.790 4.815 -23.134 1.00 95.56 82 LEU A C 1
ATOM 627 O O . LEU A 1 82 ? 11.895 5.084 -22.327 1.00 95.56 82 LEU A O 1
ATOM 631 N N . LEU A 1 83 ? 13.502 3.686 -23.059 1.00 96.19 83 LEU A N 1
ATOM 632 C CA . LEU A 1 83 ? 13.291 2.658 -22.041 1.00 96.19 83 LEU A CA 1
ATOM 633 C C . LEU A 1 83 ? 13.457 3.221 -20.623 1.00 96.19 83 LEU A C 1
ATOM 635 O O . LEU A 1 83 ? 12.624 2.971 -19.746 1.00 96.19 83 LEU A O 1
ATOM 639 N N . ALA A 1 84 ? 14.511 4.006 -20.386 1.00 95.62 84 ALA A N 1
ATOM 640 C CA . ALA A 1 84 ? 14.751 4.639 -19.092 1.00 95.62 84 ALA A CA 1
ATOM 641 C C . ALA A 1 84 ? 13.613 5.603 -18.715 1.00 95.62 84 ALA A C 1
ATOM 643 O O . ALA A 1 84 ? 13.126 5.582 -17.580 1.00 95.62 84 ALA A O 1
ATOM 644 N N . MET A 1 85 ? 13.127 6.397 -19.674 1.00 96.69 85 MET A N 1
ATOM 645 C CA . MET A 1 85 ? 11.984 7.291 -19.469 1.00 96.69 85 MET A CA 1
ATOM 646 C C . MET A 1 85 ? 10.689 6.526 -19.169 1.00 96.69 85 MET A C 1
ATOM 648 O O . MET A 1 85 ? 9.929 6.932 -18.286 1.00 96.69 85 MET A O 1
ATOM 652 N N . GLN A 1 86 ? 10.431 5.417 -19.869 1.00 96.38 86 GLN A N 1
ATOM 653 C CA . GLN A 1 86 ? 9.263 4.564 -19.636 1.00 96.38 86 GLN A CA 1
ATOM 654 C C . GLN A 1 86 ? 9.286 3.954 -18.231 1.00 96.38 86 GLN A C 1
ATOM 656 O O . GLN A 1 86 ? 8.283 4.035 -17.516 1.00 96.38 86 GLN A O 1
ATOM 661 N N . LYS A 1 87 ? 10.434 3.409 -17.804 1.00 95.50 87 LYS A N 1
ATOM 662 C CA . LYS A 1 87 ? 10.620 2.853 -16.453 1.00 95.50 87 LYS A CA 1
ATOM 663 C C . LYS A 1 87 ? 10.414 3.912 -15.374 1.00 95.50 87 LYS A C 1
ATOM 665 O O . LYS A 1 87 ? 9.621 3.701 -14.458 1.00 95.50 87 LYS A O 1
ATOM 670 N N . LEU A 1 88 ? 11.035 5.085 -15.525 1.00 96.62 88 LEU A N 1
ATOM 671 C CA . LEU A 1 88 ? 10.872 6.193 -14.582 1.00 96.62 88 LEU A CA 1
ATOM 672 C C . LEU A 1 88 ? 9.408 6.638 -14.485 1.00 96.62 88 LEU A C 1
ATOM 674 O O . LEU A 1 88 ? 8.884 6.830 -13.387 1.00 96.62 88 LEU A O 1
ATOM 678 N N . ARG A 1 89 ? 8.723 6.782 -15.625 1.00 96.62 89 ARG A N 1
ATOM 679 C CA . ARG A 1 89 ? 7.304 7.152 -15.655 1.00 96.62 89 ARG A CA 1
ATOM 680 C C . ARG A 1 89 ? 6.443 6.109 -14.949 1.00 96.62 89 ARG A C 1
ATOM 682 O O . ARG A 1 89 ? 5.572 6.488 -14.168 1.00 96.62 89 ARG A O 1
ATOM 689 N N . TYR A 1 90 ? 6.676 4.825 -15.212 1.00 97.44 90 TYR A N 1
ATOM 690 C CA . TYR A 1 90 ? 5.931 3.746 -14.570 1.00 97.44 90 TYR A CA 1
ATOM 691 C C . TYR A 1 90 ? 6.129 3.758 -13.050 1.00 97.44 90 TYR A C 1
ATOM 693 O O . TYR A 1 90 ? 5.146 3.794 -12.310 1.00 97.44 90 TYR A O 1
ATOM 701 N N . GLN A 1 91 ? 7.374 3.889 -12.586 1.00 97.50 91 GLN A N 1
ATOM 702 C CA . GLN A 1 91 ? 7.702 3.997 -11.164 1.00 97.50 91 GLN A CA 1
ATOM 703 C C . GLN A 1 91 ? 6.998 5.179 -10.482 1.00 97.50 91 GLN A C 1
ATOM 705 O O . GLN A 1 91 ? 6.464 5.030 -9.382 1.00 97.50 91 GLN A O 1
ATOM 710 N N . GLN A 1 92 ? 6.943 6.349 -11.130 1.00 97.75 92 GLN A N 1
ATOM 711 C CA . GLN A 1 92 ? 6.229 7.506 -10.579 1.00 97.75 92 GLN A CA 1
ATOM 712 C C . GLN A 1 92 ? 4.719 7.272 -10.492 1.00 97.75 92 GLN A C 1
ATOM 714 O O . GLN A 1 92 ? 4.111 7.644 -9.491 1.00 97.75 92 GLN A O 1
ATOM 719 N N . MET A 1 93 ? 4.111 6.628 -11.495 1.00 97.81 93 MET A N 1
ATOM 720 C CA . MET A 1 93 ? 2.683 6.297 -11.446 1.00 97.81 93 MET A CA 1
ATOM 721 C C . MET A 1 93 ? 2.376 5.347 -10.287 1.00 97.81 93 MET A C 1
ATOM 723 O O . MET A 1 93 ? 1.462 5.625 -9.514 1.00 97.81 93 MET A O 1
ATOM 727 N N . VAL A 1 94 ? 3.166 4.279 -10.119 1.00 97.88 94 VAL A N 1
ATOM 728 C CA . VAL A 1 94 ? 2.988 3.328 -9.007 1.00 97.88 94 VAL A CA 1
ATOM 729 C C . VAL A 1 94 ? 3.142 4.046 -7.666 1.00 97.88 94 VAL A C 1
ATOM 731 O O . VAL A 1 94 ? 2.270 3.944 -6.802 1.00 97.88 94 VAL A O 1
ATOM 734 N N . ARG A 1 95 ? 4.191 4.864 -7.511 1.00 97.69 95 ARG A N 1
ATOM 735 C CA . ARG A 1 95 ? 4.409 5.664 -6.300 1.00 97.69 95 ARG A CA 1
ATOM 736 C C . ARG A 1 95 ? 3.223 6.580 -5.988 1.00 97.69 95 ARG A C 1
ATOM 738 O O . ARG A 1 95 ? 2.787 6.633 -4.840 1.00 97.69 95 ARG A O 1
ATOM 745 N N . SER A 1 96 ? 2.701 7.310 -6.973 1.00 97.81 96 SER A N 1
ATOM 746 C CA . SER A 1 96 ? 1.552 8.201 -6.777 1.00 97.81 96 SER A CA 1
ATOM 747 C C . SER A 1 96 ? 0.291 7.441 -6.367 1.00 97.81 96 SER A C 1
ATOM 749 O O . SER A 1 96 ? -0.389 7.879 -5.440 1.00 97.81 96 SER A O 1
ATOM 751 N N . THR A 1 97 ? 0.010 6.292 -6.990 1.00 98.00 97 THR A N 1
ATOM 752 C CA . THR A 1 97 ? -1.106 5.417 -6.596 1.00 98.00 97 THR A CA 1
ATOM 753 C C . THR A 1 97 ? -0.983 4.993 -5.135 1.00 98.00 97 THR A C 1
ATOM 755 O O . THR A 1 97 ? -1.949 5.113 -4.379 1.00 98.00 97 THR A O 1
ATOM 758 N N . MET A 1 98 ? 0.210 4.575 -4.706 1.00 98.06 98 MET A N 1
ATOM 759 C CA . MET A 1 98 ? 0.458 4.178 -3.319 1.00 98.06 98 MET A CA 1
ATOM 760 C C . MET A 1 98 ? 0.287 5.338 -2.341 1.00 98.06 98 MET A C 1
ATOM 762 O O . MET A 1 98 ? -0.379 5.190 -1.320 1.00 98.06 98 MET A O 1
ATOM 766 N N . VAL A 1 99 ? 0.826 6.518 -2.662 1.00 97.88 99 VAL A N 1
ATOM 767 C CA . VAL A 1 99 ? 0.667 7.709 -1.815 1.00 97.88 99 VAL A CA 1
ATOM 768 C C . VAL A 1 99 ? -0.809 8.047 -1.619 1.00 97.88 99 VAL A C 1
ATOM 770 O O . VAL A 1 99 ? -1.224 8.281 -0.486 1.00 97.88 99 VAL A O 1
ATOM 773 N N . LEU A 1 100 ? -1.607 8.050 -2.689 1.00 98.06 100 LEU A N 1
ATOM 774 C CA . LEU A 1 100 ? -3.038 8.351 -2.608 1.00 98.06 100 LEU A CA 1
ATOM 775 C C . LEU A 1 100 ? -3.791 7.301 -1.780 1.00 98.06 100 LEU A C 1
ATOM 777 O O . LEU A 1 100 ? -4.495 7.668 -0.840 1.00 98.06 100 LEU A O 1
ATOM 781 N N . SER A 1 101 ? -3.575 6.016 -2.073 1.00 97.94 101 SER A N 1
ATOM 782 C CA . SER A 1 101 ? -4.252 4.891 -1.408 1.00 97.94 101 SER A CA 1
ATOM 783 C C . SER A 1 101 ? -3.958 4.857 0.096 1.00 97.94 101 SER A C 1
ATOM 785 O O . SER A 1 101 ? -4.869 4.752 0.920 1.00 97.94 101 SER A O 1
ATOM 787 N N . LEU A 1 102 ? -2.687 5.030 0.477 1.00 97.62 102 LEU A N 1
ATOM 788 C CA . LEU A 1 102 ? -2.275 5.054 1.881 1.00 97.62 102 LEU A CA 1
ATOM 789 C C . LEU A 1 102 ? -2.744 6.320 2.601 1.00 97.62 102 LEU A C 1
ATOM 791 O O . LEU A 1 102 ? -3.165 6.248 3.754 1.00 97.62 102 LEU A O 1
ATOM 795 N N . THR A 1 103 ? -2.719 7.475 1.931 1.00 97.44 103 THR A N 1
ATOM 796 C CA . THR A 1 103 ? -3.247 8.725 2.504 1.00 97.44 103 THR A CA 1
ATOM 797 C C . THR A 1 103 ? -4.737 8.591 2.801 1.00 97.44 103 THR A C 1
ATOM 799 O O . THR A 1 103 ? -5.190 8.985 3.877 1.00 97.44 103 THR A O 1
ATOM 802 N N . GLU A 1 104 ? -5.500 7.992 1.887 1.00 96.25 104 GLU A N 1
ATOM 803 C CA . GLU A 1 104 ? -6.919 7.722 2.092 1.00 96.25 104 GLU A CA 1
ATOM 804 C C . GLU A 1 104 ? -7.152 6.723 3.233 1.00 96.25 104 GLU A C 1
ATOM 806 O O . GLU A 1 104 ? -7.985 6.981 4.105 1.00 96.25 104 GLU A O 1
ATOM 811 N N . LEU A 1 105 ? -6.402 5.615 3.280 1.00 95.69 105 LEU A N 1
ATOM 812 C CA . LEU A 1 105 ? -6.474 4.635 4.369 1.00 95.69 105 LEU A CA 1
ATOM 813 C C . LEU A 1 105 ? -6.227 5.294 5.736 1.00 95.69 105 LEU A C 1
ATOM 815 O O . LEU A 1 105 ? -7.040 5.153 6.652 1.00 95.69 105 LEU A O 1
ATOM 819 N N . ILE A 1 106 ? -5.142 6.064 5.861 1.00 94.62 106 ILE A N 1
ATOM 820 C CA . ILE A 1 106 ? -4.776 6.764 7.098 1.00 94.62 106 ILE A CA 1
ATOM 821 C C . ILE A 1 106 ? -5.852 7.784 7.473 1.00 94.62 106 ILE A C 1
ATOM 823 O O . ILE A 1 106 ? -6.259 7.846 8.635 1.00 94.62 106 ILE A O 1
ATOM 827 N N . SER A 1 107 ? -6.353 8.556 6.504 1.00 94.94 107 SER A N 1
ATOM 828 C CA . SER A 1 107 ? -7.427 9.524 6.734 1.00 94.94 107 SER A CA 1
ATOM 829 C C . SER A 1 107 ? -8.681 8.838 7.283 1.00 94.94 107 SER A C 1
ATOM 831 O O . SER A 1 107 ? -9.181 9.238 8.338 1.00 94.94 107 SER A O 1
ATOM 833 N N . ARG A 1 108 ? -9.129 7.742 6.654 1.00 92.44 108 ARG A N 1
ATOM 834 C CA . ARG A 1 108 ? -10.293 6.964 7.104 1.00 92.44 108 ARG A CA 1
ATOM 835 C C . ARG A 1 108 ? -10.111 6.419 8.513 1.00 92.44 108 ARG A C 1
ATOM 837 O O . ARG A 1 108 ? -11.025 6.557 9.322 1.00 92.44 108 ARG A O 1
ATOM 844 N N . ILE A 1 109 ? -8.951 5.837 8.822 1.00 91.88 109 ILE A N 1
ATOM 845 C CA . ILE A 1 109 ? -8.652 5.302 10.159 1.00 91.88 109 ILE A CA 1
ATOM 846 C C . ILE A 1 109 ? -8.611 6.430 11.200 1.00 91.88 109 ILE A C 1
ATOM 848 O O . ILE A 1 109 ? -9.183 6.278 12.278 1.00 91.88 109 ILE A O 1
ATOM 852 N N . SER A 1 110 ? -8.008 7.580 10.879 1.00 89.06 110 SER A N 1
ATOM 853 C CA . SER A 1 110 ? -7.857 8.707 11.815 1.00 89.06 110 SER A CA 1
ATOM 854 C C . SER A 1 110 ? -9.185 9.302 12.300 1.00 89.06 110 SER A C 1
ATOM 856 O O . SER A 1 110 ? -9.260 9.843 13.403 1.00 89.06 110 SER A O 1
ATOM 858 N N . LEU A 1 111 ? -10.249 9.174 11.501 1.00 89.12 111 LEU A N 1
ATOM 859 C CA . LEU A 1 111 ? -11.588 9.651 11.846 1.00 89.12 111 LEU A CA 1
ATOM 860 C C . LEU A 1 111 ? -12.334 8.698 12.795 1.00 89.12 111 LEU A C 1
ATOM 862 O O . LEU A 1 111 ? -13.343 9.089 13.393 1.00 89.12 111 LEU A O 1
ATOM 866 N N . LYS A 1 112 ? -11.863 7.455 12.955 1.00 88.31 112 LYS A N 1
ATOM 867 C CA . LYS A 1 112 ? -12.528 6.448 13.788 1.00 88.31 112 LYS A CA 1
ATOM 868 C C . LYS A 1 112 ? -12.161 6.645 15.252 1.00 88.31 112 LYS A C 1
ATOM 870 O O . LYS A 1 112 ? -10.997 6.679 15.642 1.00 88.31 112 LYS A O 1
ATOM 875 N N . LYS A 1 113 ? -13.182 6.760 16.100 1.00 75.56 113 LYS A N 1
ATOM 876 C CA . LYS A 1 113 ? -13.006 6.933 17.545 1.00 75.56 113 LYS A CA 1
ATOM 877 C C . LYS A 1 113 ? -12.898 5.566 18.212 1.00 75.56 113 LYS A C 1
ATOM 879 O O . LYS A 1 113 ? -13.905 4.884 18.357 1.00 75.56 113 LYS A O 1
ATOM 884 N N . ALA A 1 114 ? -11.694 5.196 18.649 1.00 66.62 114 ALA A N 1
ATOM 885 C CA . ALA A 1 114 ? -11.465 3.934 19.359 1.00 66.62 114 ALA A CA 1
ATOM 886 C C . ALA A 1 114 ? -12.025 3.925 20.794 1.00 66.62 114 ALA A C 1
ATOM 888 O O . ALA A 1 114 ? -12.409 2.880 21.305 1.00 66.62 114 ALA A O 1
ATOM 889 N N . PHE A 1 115 ? -12.110 5.095 21.435 1.00 64.50 115 PHE A N 1
ATOM 890 C CA . PHE A 1 115 ? -12.640 5.240 22.788 1.00 64.50 115 PHE A CA 1
ATOM 891 C C . PHE A 1 115 ? -13.596 6.435 22.833 1.00 64.50 115 PHE A C 1
ATOM 893 O O . PHE A 1 115 ? -13.174 7.587 22.710 1.00 64.50 115 PHE A O 1
ATOM 900 N N . GLN A 1 116 ? -14.896 6.183 22.999 1.00 56.44 116 GLN A N 1
ATOM 901 C CA . GLN A 1 116 ? -15.810 7.226 23.457 1.00 56.44 116 GLN A CA 1
ATOM 902 C C . GLN A 1 116 ? -15.587 7.400 24.961 1.00 56.44 116 GLN A C 1
ATOM 904 O O . GLN A 1 116 ? -15.608 6.426 25.711 1.00 56.44 116 GLN A O 1
ATOM 909 N N . LYS A 1 117 ? -15.346 8.636 25.414 1.00 47.19 117 LYS A N 1
ATOM 910 C CA . LYS A 1 117 ? -15.388 8.958 26.845 1.00 47.19 117 LYS A CA 1
ATOM 911 C C . LYS A 1 117 ? -16.786 8.573 27.331 1.00 47.19 117 LYS A C 1
ATOM 913 O O . LYS A 1 117 ? -17.759 9.167 26.876 1.00 47.19 117 LYS A O 1
ATOM 918 N N . SER A 1 118 ? -16.883 7.561 28.191 1.00 47.28 118 SER A N 1
ATOM 919 C CA . SER A 1 118 ? -18.142 7.216 28.844 1.00 47.28 118 SER A CA 1
ATOM 920 C C . SER A 1 118 ? -18.490 8.380 29.765 1.00 47.28 118 SER A C 1
ATOM 922 O O . SER A 1 118 ? -17.879 8.536 30.819 1.00 47.28 118 SER A O 1
ATOM 924 N N . THR A 1 119 ? -19.389 9.258 29.326 1.00 46.38 119 THR A N 1
ATOM 925 C CA . THR A 1 119 ? -19.972 10.286 30.187 1.00 46.38 119 THR A CA 1
ATOM 926 C C . THR A 1 119 ? -20.983 9.581 31.086 1.00 46.38 119 THR A C 1
ATOM 928 O O . THR A 1 119 ? -22.128 9.374 30.689 1.00 46.38 119 THR A O 1
ATOM 931 N N . LEU A 1 120 ? -20.514 9.133 32.249 1.00 39.06 120 LEU A N 1
ATOM 932 C CA . LEU A 1 120 ? -21.329 8.823 33.422 1.00 39.06 120 LEU A CA 1
ATOM 933 C C . LEU A 1 120 ? -21.046 9.891 34.476 1.00 39.06 120 LEU A C 1
ATOM 935 O O . LEU A 1 120 ? -19.850 10.236 34.632 1.00 39.06 120 LEU A O 1
#

Radius of gyration: 18.63 Å; chains: 1; bounding box: 41×18×62 Å

InterPro domains:
  IPR007761 Mannitol repressor MtlR-like [PF05068] (1-109)
  IPR007761 Mannitol repressor MtlR-like [PTHR37941] (2-118)
  IPR038026 MtlR-like superfamily [SSF158668] (1-109)

Sequence (120 aa):
MLEGSGPLGDLSVRLKLIYGLGVISRAEYEDAELLMALREELNHDGNEYSFTDDEIIGPFGELHCVAALPPTPQFDDSDAELLAMQKLRYQQMVRSTMVLSLTELISRISLKKAFQKSTL

Foldseek 3Di:
DADDPDPNVDPLSVLVLLVVLVLDDPLLSVLVVLVVVLVVCVVPVPDDDACPDCSNVVSVVVRPLQPDQDDQDDADPPDPVSNVVSVVVSSVSRVVSVVVSVVVSCVVSVPGDSDDPPPD

pLDDT: mean 88.42, std 15.06, range [39.06, 98.12]

Secondary structure (DSSP, 8-state):
--STTSTT-SHHHHHHHHHHTTSS-HHHHHHHHHHHHHHHHHHHH-----TTSHHHHHHHHH-TT-S-PPPPP----S-HHHHHHHHHHHHHHHHHHHHHHHHHHHHHHHTS-S------

Organism: Klebsiella pneumoniae (NCBI:txid573)